Protein AF-A0A3E4XDK2-F1 (afdb_monomer_lite)

Sequence (118 aa):
MIYWKEECRVLATERAEIVVVDSYDERGVPVFAVRQVTKAIGTRSGRNSYWGVHFDEPLSDGCTAVGFSFVLAYSTDKRTEDKRLRGYHPAWTLTIDDEGRLVDRKYNALKAIDKTID

Radius of gyration: 14.66 Å; chains: 1; bounding box: 30×31×41 Å

Secondary structure (DSSP, 8-state):
-EESHHHHHHHHHTT-EEEEEEEE-TTS-EEEEEEEEEEEEEEEETTEEEEEEEESS--TTS--EEEGGG--EEEETTEEE-HHHHH---SSPPPHHHHHHHHHHHHHHHHHH-TT--

Organism: Bacteroides uniformis (NCBI:txid820)

pLDDT: mean 95.26, std 8.03, range [43.09, 98.62]

Foldseek 3Di:
DEPCQVVQVQQQVQQKWFKFFQDADPQRQTAIDIFGFNDKDWDDDPVYIFIWTFTDDAGPVRDRIDTPVRGQWIDGPVDIDHVNLVVDDDPDDGDPVSVVVNVVNSVVRSVVRPPVPD

Structure (mmCIF, N/CA/C/O backbone):
data_AF-A0A3E4XDK2-F1
#
_entry.id   AF-A0A3E4XDK2-F1
#
loop_
_atom_site.group_PDB
_atom_site.id
_atom_site.type_symbol
_atom_site.label_atom_id
_atom_site.label_alt_id
_atom_site.label_comp_id
_atom_site.label_asym_id
_atom_site.label_entity_id
_atom_site.label_seq_id
_atom_site.pdbx_PDB_ins_code
_atom_site.Cartn_x
_atom_site.Cartn_y
_atom_site.Cartn_z
_atom_site.occupancy
_atom_site.B_iso_or_equiv
_atom_site.auth_seq_id
_atom_site.auth_comp_id
_atom_site.auth_asym_id
_atom_site.auth_atom_id
_atom_site.pdbx_PDB_model_num
ATOM 1 N N . MET A 1 1 ? 11.263 -4.534 21.040 1.00 89.94 1 MET A N 1
ATOM 2 C CA . MET A 1 1 ? 10.684 -3.225 20.653 1.00 89.94 1 MET A CA 1
ATOM 3 C C . MET A 1 1 ? 9.338 -3.448 19.970 1.00 89.94 1 MET A C 1
ATOM 5 O O . MET A 1 1 ? 9.127 -4.538 19.446 1.00 89.94 1 MET A O 1
ATOM 9 N N . ILE A 1 2 ? 8.414 -2.487 20.024 1.00 94.62 2 ILE A N 1
ATOM 10 C CA . ILE A 1 2 ? 7.115 -2.568 19.336 1.00 94.62 2 ILE A CA 1
ATOM 11 C C . ILE A 1 2 ? 7.074 -1.443 18.306 1.00 94.62 2 ILE A C 1
ATOM 13 O O . ILE A 1 2 ? 7.237 -0.287 18.679 1.00 94.62 2 ILE A O 1
ATOM 17 N N . TYR A 1 3 ? 6.871 -1.788 17.038 1.00 95.88 3 TYR A N 1
ATOM 18 C CA . TYR A 1 3 ? 6.863 -0.833 15.933 1.00 95.88 3 TYR A CA 1
ATOM 19 C C . TYR A 1 3 ? 5.452 -0.659 15.371 1.00 95.88 3 TYR A C 1
ATOM 21 O O . TYR A 1 3 ? 4.785 -1.657 15.101 1.00 95.88 3 TYR A O 1
ATOM 29 N N . TRP A 1 4 ? 5.034 0.599 15.182 1.00 97.19 4 TRP A N 1
ATOM 30 C CA . TRP A 1 4 ? 3.822 1.027 14.455 1.00 97.19 4 TRP A CA 1
ATOM 31 C C . TRP A 1 4 ? 2.486 0.494 14.980 1.00 97.19 4 TRP A C 1
ATOM 33 O O . TRP A 1 4 ? 1.490 0.470 14.261 1.00 97.19 4 TRP A O 1
ATOM 43 N N . LYS A 1 5 ? 2.449 0.033 16.234 1.00 97.69 5 LYS A N 1
ATOM 44 C CA . LYS A 1 5 ? 1.233 -0.534 16.824 1.00 97.69 5 LYS A CA 1
ATOM 45 C C . LYS A 1 5 ? 0.091 0.476 16.836 1.00 97.69 5 LYS A C 1
ATOM 47 O O . LYS A 1 5 ? -1.005 0.142 16.399 1.00 97.69 5 LYS A O 1
ATOM 52 N N . GLU A 1 6 ? 0.330 1.669 17.371 1.00 97.31 6 GLU A N 1
ATOM 53 C CA . GLU A 1 6 ? -0.738 2.655 17.534 1.00 97.31 6 GLU A CA 1
ATOM 54 C C . GLU A 1 6 ? -1.147 3.248 16.183 1.00 97.31 6 GLU A C 1
ATOM 56 O O . GLU A 1 6 ? -2.340 3.360 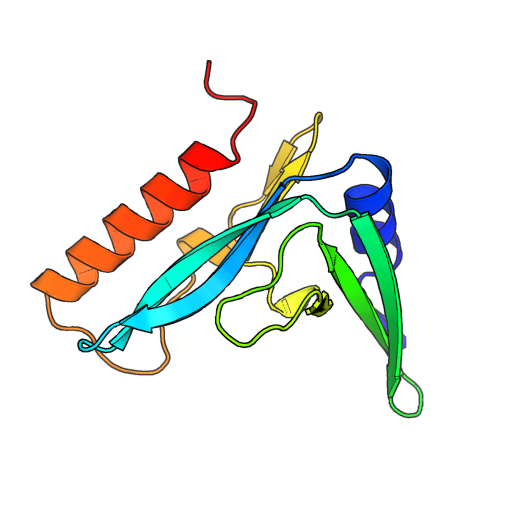15.918 1.00 97.31 6 GLU A O 1
ATOM 61 N N . GLU A 1 7 ? -0.199 3.482 15.273 1.00 96.50 7 GLU A N 1
ATOM 62 C CA . GLU A 1 7 ? -0.487 3.899 13.899 1.00 96.50 7 GLU A CA 1
ATOM 63 C C . GLU A 1 7 ? -1.408 2.902 13.184 1.00 96.50 7 GLU A C 1
ATOM 65 O O . GLU A 1 7 ? -2.465 3.295 12.697 1.00 96.50 7 GLU A O 1
ATOM 70 N N . CYS A 1 8 ? -1.080 1.604 13.179 1.00 98.06 8 CYS A N 1
ATOM 71 C CA . CYS A 1 8 ? -1.937 0.596 12.548 1.00 98.06 8 CYS A CA 1
ATOM 72 C C . CYS A 1 8 ? -3.333 0.530 13.182 1.00 98.06 8 CYS A C 1
ATOM 74 O O . CYS A 1 8 ? -4.317 0.304 12.477 1.00 98.06 8 CYS A O 1
ATOM 76 N N . ARG A 1 9 ? -3.441 0.717 14.506 1.00 97.94 9 ARG A N 1
ATOM 77 C CA . ARG A 1 9 ? -4.739 0.737 15.201 1.00 97.94 9 ARG A CA 1
ATOM 78 C C . ARG A 1 9 ? -5.582 1.938 14.794 1.00 97.94 9 ARG A C 1
ATOM 80 O O . ARG A 1 9 ? -6.783 1.763 14.599 1.00 97.94 9 ARG A O 1
ATOM 87 N N . VAL A 1 10 ? -4.973 3.114 14.640 1.00 96.75 10 VAL A N 1
ATOM 88 C CA . VAL A 1 10 ? -5.659 4.308 14.127 1.00 96.75 10 VAL A CA 1
ATOM 89 C C . VAL A 1 10 ? -6.155 4.058 12.707 1.00 96.75 10 VAL A C 1
ATOM 91 O O . VAL A 1 10 ? -7.346 4.228 12.465 1.00 96.75 10 VAL A O 1
ATOM 94 N N . LEU A 1 11 ? -5.297 3.559 11.807 1.00 97.50 11 LEU A N 1
ATOM 95 C CA . LEU A 1 11 ? -5.694 3.263 10.423 1.00 97.50 11 LEU A CA 1
ATOM 96 C C . LEU A 1 11 ? -6.886 2.302 10.350 1.00 97.50 11 LEU A C 1
ATOM 98 O O . LEU A 1 11 ? -7.810 2.525 9.576 1.00 97.50 11 LEU A O 1
ATOM 102 N N . ALA A 1 12 ? -6.894 1.257 11.179 1.00 97.75 12 ALA A N 1
ATOM 103 C CA . ALA A 1 12 ? -8.005 0.311 11.218 1.00 97.75 12 ALA A CA 1
ATOM 104 C C . ALA A 1 12 ? -9.282 0.890 11.832 1.00 97.75 12 ALA A C 1
ATOM 106 O O . ALA A 1 12 ? -10.374 0.580 11.369 1.00 97.75 12 ALA A O 1
ATOM 107 N N . THR A 1 13 ? -9.156 1.730 12.860 1.00 97.25 13 THR A N 1
ATOM 108 C CA . THR A 1 13 ? -10.316 2.360 13.508 1.00 97.25 13 THR A CA 1
ATOM 109 C C . THR A 1 13 ? -10.988 3.362 12.574 1.00 97.25 13 THR A C 1
ATOM 111 O O . THR A 1 13 ? -12.210 3.388 12.485 1.00 97.25 13 THR A O 1
ATOM 114 N N . GLU A 1 14 ? -10.194 4.152 11.851 1.00 95.81 14 GLU A N 1
ATOM 115 C CA . GLU A 1 14 ? -10.682 5.186 10.929 1.00 95.81 14 GLU A CA 1
ATOM 116 C C . GLU A 1 14 ? -10.986 4.630 9.521 1.00 95.81 14 GLU A C 1
ATOM 118 O O . GLU A 1 14 ? -11.306 5.401 8.622 1.00 95.81 14 GLU A O 1
ATOM 123 N N . ARG A 1 15 ? -10.890 3.303 9.310 1.00 96.19 15 ARG A N 1
ATOM 124 C CA . ARG A 1 15 ? -11.028 2.644 7.992 1.00 96.19 15 ARG A CA 1
ATOM 125 C C . ARG A 1 15 ? -10.266 3.399 6.896 1.00 96.19 15 ARG A C 1
ATOM 127 O O . ARG A 1 15 ? -10.808 3.710 5.837 1.00 96.19 15 ARG A O 1
ATOM 134 N N . ALA A 1 16 ? -9.017 3.736 7.204 1.00 97.00 16 ALA A N 1
ATOM 135 C CA . ALA A 1 16 ? -8.169 4.556 6.356 1.00 97.00 16 ALA A CA 1
ATOM 136 C C . ALA A 1 16 ? -7.942 3.898 4.992 1.00 97.00 16 ALA A C 1
ATOM 138 O O . ALA A 1 16 ? -7.797 2.675 4.900 1.00 97.00 16 ALA A O 1
ATOM 139 N N . GLU A 1 17 ? -7.846 4.718 3.954 1.00 97.62 17 GLU A N 1
ATOM 140 C CA . GLU A 1 17 ? -7.381 4.272 2.645 1.00 97.62 17 GLU A CA 1
ATOM 141 C C . GLU A 1 17 ? -5.859 4.348 2.609 1.00 97.62 17 GLU A C 1
ATOM 143 O O . GLU A 1 17 ? -5.261 5.316 3.084 1.00 97.62 17 GLU A O 1
ATOM 148 N N . ILE A 1 18 ? -5.224 3.308 2.082 1.00 98.12 18 ILE A N 1
ATOM 149 C CA . ILE A 1 18 ? -3.771 3.182 2.007 1.00 98.12 18 ILE A CA 1
ATOM 150 C C . ILE A 1 18 ? -3.330 2.953 0.569 1.00 98.12 18 ILE A C 1
ATOM 152 O O . ILE A 1 18 ? -4.036 2.314 -0.205 1.00 98.12 18 ILE A O 1
ATOM 156 N N . VAL A 1 19 ? -2.127 3.416 0.245 1.00 98.56 19 VAL A N 1
ATOM 157 C CA . VAL A 1 19 ? -1.428 3.119 -1.006 1.00 98.56 19 VAL A CA 1
ATOM 158 C C . VAL A 1 19 ? -0.285 2.155 -0.722 1.00 98.56 19 VAL A C 1
ATOM 160 O O . VAL A 1 19 ? 0.565 2.411 0.138 1.00 98.56 19 VAL A O 1
ATOM 163 N N . VAL A 1 20 ? -0.241 1.065 -1.480 1.00 98.44 20 VAL A N 1
ATOM 164 C CA . VAL A 1 20 ? 0.824 0.054 -1.451 1.00 98.44 20 VAL A CA 1
ATOM 165 C C . VAL A 1 20 ? 1.276 -0.269 -2.871 1.00 98.44 20 VAL A C 1
ATOM 167 O O . VAL A 1 20 ? 0.564 0.014 -3.833 1.00 98.44 20 VAL A O 1
ATOM 170 N N . VAL A 1 21 ? 2.458 -0.865 -3.014 1.00 98.31 21 VAL A N 1
ATOM 171 C CA . VAL A 1 21 ? 2.858 -1.487 -4.284 1.00 98.31 21 VAL A CA 1
ATOM 172 C C . VAL A 1 21 ? 2.129 -2.816 -4.401 1.00 98.31 21 VAL A C 1
ATOM 174 O O . VAL A 1 21 ? 2.243 -3.649 -3.506 1.00 98.31 21 VAL A O 1
ATOM 177 N N . ASP A 1 22 ? 1.389 -2.993 -5.486 1.00 98.25 22 ASP A N 1
ATOM 178 C CA . ASP A 1 22 ? 0.711 -4.247 -5.814 1.00 98.25 22 ASP A CA 1
ATOM 179 C C . ASP A 1 22 ? 1.633 -5.140 -6.647 1.00 98.25 22 ASP A C 1
ATOM 181 O O . ASP A 1 22 ? 1.907 -6.288 -6.314 1.00 98.25 22 ASP A O 1
ATOM 185 N N . SER A 1 23 ? 2.183 -4.571 -7.717 1.00 97.75 23 SER A N 1
ATOM 186 C CA . SER A 1 23 ? 3.036 -5.282 -8.661 1.00 97.75 23 SER A CA 1
ATOM 187 C C . SER A 1 23 ? 3.961 -4.313 -9.398 1.00 97.75 23 SER A C 1
ATOM 189 O O . SER A 1 23 ? 4.030 -3.120 -9.090 1.00 97.75 23 SER A O 1
ATOM 191 N N . TYR A 1 24 ? 4.693 -4.834 -10.376 1.00 97.88 24 TYR A N 1
ATOM 192 C CA . TYR A 1 24 ? 5.457 -4.050 -11.335 1.00 97.88 24 TYR A CA 1
ATOM 193 C C . TYR A 1 24 ? 4.987 -4.454 -12.726 1.00 97.88 24 TYR A C 1
ATOM 195 O O . TYR A 1 24 ? 4.737 -5.635 -12.973 1.00 97.88 24 TYR A O 1
ATOM 203 N N . ASP A 1 25 ? 4.837 -3.482 -13.619 1.00 97.25 25 ASP A N 1
ATOM 204 C CA . ASP A 1 25 ? 4.490 -3.789 -15.003 1.00 97.25 25 ASP A CA 1
ATOM 205 C C . ASP A 1 25 ? 5.677 -4.394 -15.771 1.00 97.25 25 ASP A C 1
ATOM 207 O O . ASP A 1 25 ? 6.783 -4.545 -15.250 1.00 97.25 25 ASP A O 1
ATOM 211 N N . GLU A 1 26 ? 5.452 -4.731 -17.040 1.00 96.75 26 GLU A N 1
ATOM 212 C CA . GLU A 1 26 ? 6.461 -5.319 -17.933 1.00 96.75 26 GLU A CA 1
ATOM 213 C C . GLU A 1 26 ? 7.736 -4.469 -18.098 1.00 96.75 26 GLU A C 1
ATOM 215 O O . GLU A 1 26 ? 8.772 -4.989 -18.509 1.00 96.75 26 GLU A O 1
ATOM 220 N N . ARG A 1 27 ? 7.678 -3.170 -17.770 1.00 96.75 27 ARG A N 1
ATOM 221 C CA . ARG A 1 27 ? 8.802 -2.224 -17.839 1.00 96.75 27 ARG A CA 1
ATOM 222 C C . ARG A 1 27 ? 9.483 -2.031 -16.486 1.00 96.75 27 ARG A C 1
ATOM 224 O O . ARG A 1 27 ? 10.410 -1.236 -16.364 1.00 96.75 27 ARG A O 1
ATOM 231 N N . GLY A 1 28 ? 9.025 -2.741 -15.456 1.00 97.06 28 GLY A N 1
ATOM 232 C CA . GLY A 1 28 ? 9.504 -2.583 -14.091 1.00 97.06 28 GLY A CA 1
ATOM 233 C C . GLY A 1 28 ? 9.003 -1.302 -13.425 1.00 97.06 28 GLY A C 1
ATOM 234 O O . GLY A 1 28 ? 9.574 -0.887 -12.417 1.00 97.06 28 GLY A O 1
ATOM 235 N N . VAL A 1 29 ? 7.956 -0.652 -13.944 1.00 98.38 29 VAL A N 1
ATOM 236 C CA . VAL A 1 29 ? 7.364 0.510 -13.275 1.00 98.38 29 VAL A CA 1
ATOM 237 C C . VAL A 1 29 ? 6.373 0.013 -12.218 1.00 98.38 29 VAL A C 1
ATOM 239 O O . VAL A 1 29 ? 5.473 -0.766 -12.551 1.00 98.38 29 VAL A O 1
ATOM 242 N N . PRO A 1 30 ? 6.486 0.465 -10.956 1.00 98.25 30 PRO A N 1
ATOM 243 C CA . PRO A 1 30 ? 5.546 0.116 -9.897 1.00 98.25 30 PRO A CA 1
ATOM 244 C C . PRO A 1 30 ? 4.087 0.374 -10.288 1.00 98.25 30 PRO A C 1
ATOM 246 O O . PRO A 1 30 ? 3.750 1.415 -10.864 1.00 98.25 30 PRO A O 1
ATOM 249 N N . VAL A 1 31 ? 3.216 -0.568 -9.944 1.00 98.38 31 VAL A N 1
ATOM 250 C CA . VAL A 1 31 ? 1.759 -0.438 -9.990 1.00 98.38 31 VAL A CA 1
ATOM 251 C C . VAL A 1 31 ? 1.273 -0.348 -8.551 1.00 98.38 31 VAL A C 1
ATOM 253 O O . VAL A 1 31 ? 1.583 -1.206 -7.724 1.00 98.38 31 VAL A O 1
ATOM 256 N N . PHE A 1 32 ? 0.540 0.718 -8.240 1.00 98.44 32 PHE A N 1
ATOM 257 C CA . PHE A 1 32 ? 0.030 0.954 -6.896 1.00 98.44 32 PHE A CA 1
ATOM 258 C C . PHE A 1 32 ? -1.420 0.502 -6.772 1.00 98.44 32 PHE A C 1
ATOM 260 O O . PHE A 1 32 ? -2.220 0.712 -7.683 1.00 98.44 32 PHE A O 1
ATOM 267 N N . ALA A 1 33 ? -1.755 -0.051 -5.612 1.00 98.25 33 ALA A N 1
ATOM 268 C CA . ALA A 1 33 ? -3.119 -0.355 -5.217 1.00 98.25 33 ALA A CA 1
ATOM 269 C C . ALA A 1 33 ? -3.558 0.574 -4.085 1.00 98.25 33 ALA A C 1
ATOM 271 O O . ALA A 1 33 ? -2.791 0.837 -3.154 1.00 98.25 33 ALA A O 1
ATOM 272 N N . VAL A 1 34 ? -4.812 1.020 -4.164 1.00 98.06 34 VAL A N 1
ATOM 273 C CA . VAL A 1 34 ? -5.528 1.643 -3.050 1.00 98.06 34 VAL A CA 1
ATOM 274 C C . VAL A 1 34 ? -6.353 0.576 -2.356 1.00 98.06 34 VAL A C 1
ATOM 276 O O . VAL A 1 34 ? -7.020 -0.221 -3.018 1.00 98.06 34 VAL A O 1
ATOM 279 N N . ARG A 1 35 ? -6.281 0.534 -1.031 1.00 98.12 35 ARG A N 1
ATOM 280 C CA . ARG A 1 35 ? -6.998 -0.446 -0.217 1.00 98.12 35 ARG A CA 1
ATOM 281 C C . ARG A 1 35 ? -7.553 0.194 1.039 1.00 98.12 35 ARG A C 1
ATOM 283 O O . ARG A 1 35 ? -6.911 1.082 1.598 1.00 98.12 35 ARG A O 1
ATOM 290 N N . GLN A 1 36 ? -8.701 -0.279 1.513 1.00 97.94 36 GLN A N 1
ATOM 291 C CA . GLN A 1 36 ? -9.255 0.191 2.774 1.00 97.94 36 GLN A CA 1
ATOM 292 C C . GLN A 1 36 ? -8.822 -0.726 3.912 1.00 97.94 36 GLN A C 1
ATOM 294 O O . GLN A 1 36 ? -9.017 -1.940 3.875 1.00 97.94 36 GLN A O 1
ATOM 299 N N . VAL A 1 37 ? -8.254 -0.147 4.966 1.00 98.44 37 VAL A N 1
ATOM 300 C CA . VAL A 1 37 ? -7.829 -0.915 6.135 1.00 98.44 37 VAL A CA 1
ATOM 301 C C . VAL A 1 37 ? -9.042 -1.443 6.894 1.00 98.44 37 VAL A C 1
ATOM 303 O O . VAL A 1 37 ? -9.944 -0.697 7.269 1.00 98.44 37 VAL A O 1
ATOM 306 N N . THR A 1 38 ? -9.016 -2.741 7.191 1.00 98.31 38 THR A N 1
ATOM 307 C CA . THR A 1 38 ? -10.068 -3.436 7.946 1.00 98.31 38 THR A CA 1
ATOM 308 C C . THR A 1 38 ? -9.614 -3.851 9.341 1.00 98.31 38 THR A C 1
ATOM 310 O O . THR A 1 38 ? -10.433 -3.955 10.255 1.00 98.31 38 THR A O 1
ATOM 313 N N . LYS A 1 39 ? -8.312 -4.101 9.543 1.00 98.25 39 LYS A N 1
ATOM 314 C CA . LYS A 1 39 ? -7.788 -4.571 10.833 1.00 98.25 39 LYS A CA 1
ATOM 315 C C . LYS A 1 39 ? -6.306 -4.260 11.013 1.00 98.25 39 LYS A C 1
ATOM 317 O O . LYS A 1 39 ? -5.514 -4.415 10.091 1.00 98.25 39 LYS A O 1
ATOM 322 N N . ALA A 1 40 ? -5.911 -3.927 12.239 1.00 98.38 40 ALA A N 1
ATOM 323 C CA . ALA A 1 40 ? -4.509 -3.870 12.644 1.00 98.38 40 ALA A CA 1
ATOM 324 C C . ALA A 1 40 ? -4.010 -5.264 13.047 1.00 98.38 40 ALA A C 1
ATOM 326 O O . ALA A 1 40 ? -4.659 -5.955 13.839 1.00 98.38 40 ALA A O 1
ATOM 327 N N . ILE A 1 41 ? -2.839 -5.661 12.557 1.00 97.62 41 ILE A N 1
ATOM 328 C CA . ILE A 1 41 ? -2.207 -6.936 12.910 1.00 97.62 41 ILE A CA 1
ATOM 329 C C . ILE A 1 41 ? -0.792 -6.734 13.424 1.00 97.62 41 ILE A C 1
ATOM 331 O O . ILE A 1 41 ? -0.055 -5.882 12.938 1.00 97.62 41 ILE A O 1
ATOM 335 N N . GLY A 1 42 ? -0.412 -7.545 14.407 1.00 96.56 42 GLY A N 1
ATOM 336 C CA . GLY A 1 42 ? 0.942 -7.594 14.938 1.00 96.56 42 GLY A CA 1
ATOM 337 C C . GLY A 1 42 ? 1.551 -8.966 14.702 1.00 96.56 42 GLY A C 1
ATOM 338 O O . GLY A 1 42 ? 0.951 -9.979 15.056 1.00 96.56 42 GLY A O 1
ATOM 339 N N . THR A 1 43 ? 2.761 -9.001 14.159 1.00 95.00 43 THR A N 1
ATOM 340 C CA . THR A 1 43 ? 3.578 -10.209 14.051 1.00 95.00 43 THR A CA 1
ATOM 341 C C . THR A 1 43 ? 4.756 -10.118 15.016 1.00 95.00 43 THR A C 1
ATOM 343 O O . THR A 1 43 ? 5.327 -9.050 15.263 1.00 95.00 43 THR A O 1
ATOM 346 N N . ARG A 1 44 ? 5.106 -11.247 15.638 1.00 94.88 44 ARG A N 1
ATOM 347 C CA . ARG A 1 44 ? 6.230 -11.338 16.576 1.00 94.88 44 ARG A CA 1
ATOM 348 C C . ARG A 1 44 ? 7.456 -11.867 15.836 1.00 94.88 44 ARG A C 1
ATOM 350 O O . ARG A 1 44 ? 7.389 -12.924 15.227 1.00 94.88 44 ARG A O 1
ATOM 357 N N . SER A 1 45 ? 8.577 -11.160 15.939 1.00 91.31 45 SER A N 1
ATOM 358 C CA . SER A 1 45 ? 9.883 -11.591 15.432 1.00 91.31 45 SER A CA 1
ATOM 359 C C . SER A 1 45 ? 10.911 -11.497 16.560 1.00 91.31 45 SER A C 1
ATOM 361 O O . SER A 1 45 ? 11.406 -10.421 16.909 1.00 91.31 45 SER A O 1
ATOM 363 N N . GLY A 1 46 ? 11.159 -12.633 17.217 1.00 93.56 46 GLY A N 1
ATOM 364 C CA . GLY A 1 46 ? 12.027 -12.720 18.392 1.00 93.56 46 GLY A CA 1
ATOM 365 C C . GLY A 1 46 ? 11.604 -11.763 19.516 1.00 93.56 46 GLY A C 1
ATOM 366 O O . GLY A 1 46 ? 10.518 -11.879 20.090 1.00 93.56 46 GLY A O 1
ATOM 367 N N . ARG A 1 47 ? 12.477 -10.799 19.844 1.00 94.31 47 ARG A N 1
ATOM 368 C CA . ARG A 1 47 ? 12.231 -9.764 20.872 1.00 94.31 47 ARG A CA 1
ATOM 369 C C . ARG A 1 47 ? 11.447 -8.549 20.354 1.00 94.31 47 ARG A C 1
ATOM 371 O O . ARG A 1 47 ? 11.110 -7.654 21.137 1.00 94.31 47 ARG A O 1
ATOM 378 N N . ASN A 1 48 ? 11.154 -8.506 19.057 1.00 95.50 48 ASN A N 1
ATOM 379 C CA . ASN A 1 48 ? 10.467 -7.402 18.403 1.00 95.50 48 ASN A CA 1
ATOM 380 C C . ASN A 1 48 ? 9.052 -7.790 17.973 1.00 95.50 48 ASN A C 1
ATOM 382 O O . ASN A 1 48 ? 8.760 -8.951 17.695 1.00 95.50 48 ASN A O 1
ATOM 386 N N . SER A 1 49 ? 8.171 -6.799 17.930 1.00 96.00 49 SER A N 1
ATOM 387 C CA . SER A 1 49 ? 6.836 -6.912 17.352 1.00 96.00 49 SER A CA 1
ATOM 388 C C . SER A 1 49 ? 6.693 -5.868 16.255 1.00 96.00 49 SER A C 1
ATOM 390 O O . SER A 1 49 ? 6.908 -4.682 16.513 1.00 96.00 49 SER A O 1
ATOM 392 N N . TYR A 1 50 ? 6.320 -6.313 15.062 1.00 97.19 50 TYR A N 1
ATOM 393 C CA . TYR A 1 50 ? 6.104 -5.469 13.894 1.00 97.19 50 TYR A CA 1
ATOM 394 C C . TYR A 1 50 ? 4.621 -5.460 13.570 1.00 97.19 50 TYR A C 1
ATOM 396 O O . TYR A 1 50 ? 3.979 -6.509 13.574 1.00 97.19 50 TYR A O 1
ATOM 404 N N . TRP A 1 51 ? 4.074 -4.274 13.339 1.00 98.25 51 TRP A N 1
ATOM 405 C CA . TRP A 1 51 ? 2.666 -4.126 13.017 1.00 98.25 51 TRP A CA 1
ATOM 406 C C . TRP A 1 51 ? 2.453 -3.792 11.548 1.00 98.25 51 TRP A C 1
ATOM 408 O O . TRP A 1 51 ? 3.307 -3.218 10.868 1.00 98.25 51 TRP A O 1
ATOM 418 N N . GLY A 1 52 ? 1.289 -4.204 11.075 1.00 98.38 52 GLY A N 1
ATOM 419 C CA . GLY A 1 52 ? 0.790 -4.019 9.730 1.00 98.38 52 GLY A CA 1
ATOM 420 C C . GLY A 1 52 ? -0.726 -3.927 9.742 1.00 98.38 52 GLY A C 1
ATOM 421 O O . GLY A 1 52 ? -1.354 -3.821 10.803 1.00 98.38 52 GLY A O 1
ATOM 422 N N . VAL A 1 53 ? -1.306 -3.976 8.557 1.00 98.62 53 VAL A N 1
ATOM 423 C CA . VAL A 1 53 ? -2.738 -3.808 8.337 1.00 98.62 53 VAL A CA 1
ATOM 424 C C . VAL A 1 53 ? -3.250 -4.886 7.393 1.00 98.62 53 VAL A C 1
ATOM 426 O O . VAL A 1 53 ? -2.581 -5.210 6.414 1.00 98.62 53 VAL A O 1
ATOM 429 N N . HIS A 1 54 ? -4.419 -5.443 7.704 1.00 98.44 54 HIS A N 1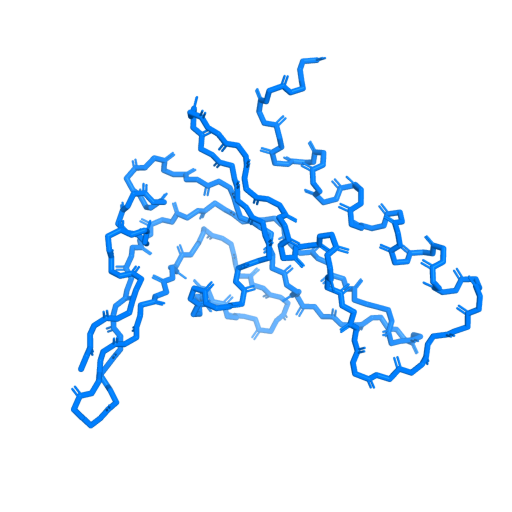
ATOM 430 C CA . HIS A 1 54 ? -5.262 -6.107 6.715 1.00 98.44 54 HIS A CA 1
ATOM 431 C C . HIS A 1 54 ? -6.137 -5.082 6.019 1.00 98.44 54 HIS A C 1
ATOM 433 O O . HIS A 1 54 ? -6.495 -4.056 6.606 1.00 98.44 54 HIS A O 1
ATOM 439 N N . PHE A 1 55 ? -6.533 -5.424 4.807 1.00 98.12 55 PHE A N 1
ATOM 440 C CA . PHE A 1 55 ? -7.423 -4.624 3.995 1.00 98.12 55 PHE A CA 1
ATOM 441 C C . PHE A 1 55 ? -8.537 -5.467 3.366 1.00 98.12 55 PHE A C 1
ATOM 443 O O . PHE A 1 55 ? -8.584 -6.685 3.541 1.00 98.12 55 PHE A O 1
ATOM 450 N N . ASP A 1 56 ? -9.489 -4.779 2.756 1.00 97.25 56 A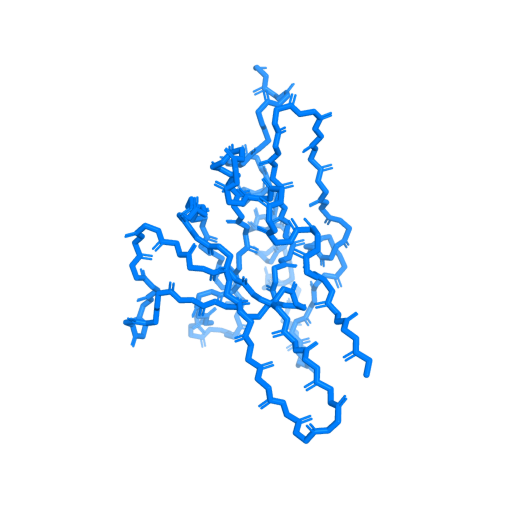SP A N 1
ATOM 451 C CA . ASP A 1 56 ? -10.756 -5.287 2.235 1.00 97.25 56 ASP A CA 1
ATOM 452 C C . ASP A 1 56 ? -10.622 -6.176 0.994 1.00 97.25 56 ASP A C 1
ATOM 454 O O . ASP A 1 56 ? -11.247 -7.235 0.943 1.00 97.25 56 ASP A O 1
ATOM 458 N N . GLU A 1 57 ? -9.788 -5.788 0.031 1.00 97.38 57 GLU A N 1
ATOM 459 C CA . GLU A 1 57 ? -9.619 -6.510 -1.236 1.00 97.38 57 GLU A CA 1
ATOM 460 C C . GLU A 1 57 ? -8.195 -7.054 -1.411 1.00 97.38 57 GLU A C 1
ATOM 462 O O . GLU A 1 57 ? -7.228 -6.343 -1.132 1.00 97.38 57 GLU A O 1
ATOM 467 N N . PRO A 1 58 ? -8.002 -8.288 -1.909 1.00 98.00 58 PRO A N 1
ATOM 468 C CA . PRO A 1 58 ? -6.663 -8.832 -2.104 1.00 98.00 58 PRO A CA 1
ATOM 469 C C . PRO A 1 58 ? -5.850 -8.013 -3.116 1.00 98.00 58 PRO A C 1
ATOM 471 O O . PRO A 1 58 ? -6.388 -7.352 -4.007 1.00 98.00 58 PRO A O 1
ATOM 474 N N . LEU A 1 59 ? -4.530 -8.062 -2.976 1.00 98.19 59 LEU A N 1
ATOM 475 C CA . LEU A 1 59 ? -3.593 -7.665 -4.024 1.00 98.19 59 LEU A CA 1
ATOM 476 C C . LEU A 1 59 ? -3.582 -8.712 -5.148 1.00 98.19 59 LEU A C 1
ATOM 478 O O . LEU A 1 59 ? -4.198 -9.775 -5.036 1.00 98.19 59 LEU A O 1
ATOM 482 N N . SER A 1 60 ? -2.885 -8.411 -6.239 1.00 97.50 60 SER A N 1
ATOM 483 C CA . SER A 1 60 ? -2.795 -9.271 -7.426 1.00 97.50 60 SER A CA 1
ATOM 484 C C . SER A 1 60 ? -2.230 -10.670 -7.142 1.00 97.50 60 SER A C 1
ATOM 486 O O . SER A 1 60 ? -2.558 -11.618 -7.853 1.00 97.50 60 SER A O 1
ATOM 488 N N . ASP A 1 61 ? -1.439 -10.824 -6.080 1.00 96.69 61 ASP A N 1
ATOM 489 C CA . ASP A 1 61 ? -0.891 -12.100 -5.606 1.00 96.69 61 ASP A CA 1
ATOM 490 C C . ASP A 1 61 ? -1.795 -12.835 -4.592 1.00 96.69 61 ASP A C 1
ATOM 492 O O . ASP A 1 61 ? -1.438 -13.901 -4.089 1.00 96.69 61 ASP A O 1
ATOM 496 N N . GLY A 1 62 ? -2.969 -12.279 -4.281 1.00 97.88 62 GLY A N 1
ATOM 497 C CA . GLY A 1 62 ? -3.907 -12.814 -3.296 1.00 97.88 62 GLY A CA 1
ATOM 498 C C . GLY A 1 62 ? -3.641 -12.373 -1.852 1.00 97.88 62 GLY A C 1
ATOM 499 O O . GLY A 1 62 ? -4.434 -12.708 -0.968 1.00 97.88 62 GLY A O 1
ATOM 500 N N . CYS A 1 63 ? -2.573 -11.616 -1.573 1.00 97.31 63 CYS A N 1
ATOM 501 C CA . CYS A 1 63 ? -2.285 -11.134 -0.225 1.00 97.31 63 CYS A CA 1
ATOM 502 C C . CYS A 1 63 ? -3.310 -10.089 0.230 1.00 97.31 63 CYS A C 1
ATOM 504 O O . CYS A 1 63 ? -3.648 -9.159 -0.495 1.00 97.31 63 CYS A O 1
ATOM 506 N N . THR A 1 64 ? -3.761 -10.197 1.481 1.00 97.69 64 THR A N 1
ATOM 507 C CA . THR A 1 64 ? -4.746 -9.276 2.087 1.00 97.69 64 THR A CA 1
ATOM 508 C C . THR A 1 64 ? -4.168 -8.449 3.234 1.00 97.69 64 THR A C 1
ATOM 510 O O . THR A 1 64 ? -4.915 -7.946 4.074 1.00 97.69 64 THR A O 1
ATOM 513 N N . ALA A 1 65 ? -2.843 -8.415 3.374 1.00 98.00 65 ALA A N 1
ATOM 514 C CA . ALA A 1 65 ? -2.180 -7.718 4.463 1.00 98.00 65 ALA A CA 1
ATOM 515 C C . ALA A 1 65 ? -0.783 -7.243 4.083 1.00 98.00 65 ALA A C 1
ATOM 517 O O . ALA A 1 65 ? -0.088 -7.880 3.295 1.00 98.00 65 ALA A O 1
ATOM 518 N N . VAL A 1 66 ? -0.349 -6.155 4.716 1.00 97.81 66 VAL A N 1
ATOM 519 C CA . VAL A 1 66 ? 0.994 -5.607 4.536 1.00 97.81 66 VAL A CA 1
ATOM 520 C C . VAL A 1 66 ? 1.563 -5.098 5.862 1.00 97.81 66 VAL A C 1
ATOM 522 O O . VAL A 1 66 ? 0.835 -4.593 6.719 1.00 97.81 66 VAL A O 1
ATOM 525 N N . GLY A 1 67 ? 2.880 -5.207 6.051 1.00 98.00 67 GLY A N 1
ATOM 526 C CA . GLY A 1 67 ? 3.576 -4.519 7.142 1.00 98.00 67 GLY A CA 1
ATOM 527 C C . GLY A 1 67 ? 3.528 -2.996 6.968 1.00 98.00 67 GLY A C 1
ATOM 528 O O . GLY A 1 67 ? 3.634 -2.500 5.848 1.00 98.00 67 GLY A O 1
ATOM 529 N N . PHE A 1 68 ? 3.435 -2.235 8.065 1.00 98.06 68 PHE A N 1
ATOM 530 C CA . PHE A 1 68 ? 3.284 -0.772 8.003 1.00 98.06 68 PHE A CA 1
ATOM 531 C C . PHE A 1 68 ? 4.435 -0.068 7.272 1.00 98.06 68 PHE A C 1
ATOM 533 O O . PHE A 1 68 ? 4.248 0.994 6.686 1.00 98.06 68 PHE A O 1
ATOM 540 N N . SER A 1 69 ? 5.639 -0.644 7.277 1.00 96.06 69 SER A N 1
ATOM 541 C CA . SER A 1 69 ? 6.797 -0.115 6.544 1.00 96.06 69 SER A CA 1
ATOM 542 C C . SER A 1 69 ? 6.592 -0.049 5.027 1.00 96.06 69 SER A C 1
ATOM 544 O O . SER A 1 69 ? 7.263 0.744 4.376 1.00 96.06 69 SER A O 1
ATOM 546 N N . PHE A 1 70 ? 5.676 -0.848 4.478 1.00 97.44 70 PHE A N 1
ATOM 547 C CA . PHE A 1 70 ? 5.367 -0.903 3.047 1.00 97.44 70 PHE A CA 1
ATOM 548 C C . PHE A 1 70 ? 4.106 -0.115 2.669 1.00 97.44 70 PHE A C 1
ATOM 550 O O . PHE A 1 70 ? 3.784 -0.009 1.489 1.00 97.44 70 PHE A O 1
ATOM 557 N N . VAL A 1 71 ? 3.408 0.471 3.647 1.00 98.31 71 VAL A N 1
ATOM 558 C CA . VAL A 1 71 ? 2.389 1.490 3.375 1.00 98.31 71 VAL A CA 1
ATOM 559 C C . VAL A 1 71 ? 3.112 2.757 2.918 1.00 98.31 71 VAL A C 1
ATOM 561 O O . VAL A 1 71 ? 3.916 3.327 3.670 1.00 98.31 71 VAL A O 1
ATOM 564 N N . LEU A 1 72 ? 2.863 3.158 1.669 1.00 98.50 72 LEU A N 1
ATOM 565 C CA . LEU A 1 72 ? 3.524 4.285 1.009 1.00 98.50 72 LEU A CA 1
ATOM 566 C C . LEU A 1 72 ? 2.787 5.605 1.228 1.00 98.50 72 LEU A C 1
ATOM 568 O O . LEU A 1 72 ? 3.421 6.649 1.370 1.00 98.50 72 LEU A O 1
ATOM 572 N N . ALA A 1 73 ? 1.464 5.563 1.274 1.00 98.25 73 ALA A N 1
ATOM 573 C CA . ALA A 1 73 ? 0.651 6.693 1.687 1.00 98.25 73 ALA A CA 1
ATOM 574 C C . ALA A 1 73 ? -0.601 6.193 2.397 1.00 98.25 73 ALA A C 1
ATOM 576 O O . ALA A 1 73 ? -0.989 5.036 2.229 1.00 98.25 73 ALA A O 1
ATOM 577 N N . TYR A 1 74 ? -1.221 7.050 3.194 1.00 97.19 74 TYR A N 1
ATOM 578 C CA . TYR A 1 74 ? -2.539 6.787 3.746 1.00 97.19 74 TYR A CA 1
ATOM 579 C C . TYR A 1 74 ? -3.296 8.084 3.982 1.00 97.19 74 TYR A C 1
ATOM 581 O O . TYR A 1 74 ? -2.688 9.119 4.263 1.00 97.19 74 TYR A O 1
ATOM 589 N N . SER A 1 75 ? -4.618 8.009 3.915 1.00 95.44 75 SER A N 1
ATOM 590 C CA . SER A 1 75 ? -5.492 9.107 4.298 1.00 95.44 75 SER A CA 1
ATOM 591 C C . SER A 1 75 ? -6.465 8.658 5.368 1.00 95.44 75 SER A C 1
ATOM 593 O O . SER A 1 75 ? -7.047 7.570 5.321 1.00 95.44 75 SER A O 1
ATOM 595 N N . THR A 1 76 ? -6.605 9.515 6.364 1.00 91.44 76 THR A N 1
ATOM 596 C CA . THR A 1 76 ? -7.607 9.407 7.410 1.00 91.44 76 THR A CA 1
ATOM 597 C C . THR A 1 76 ? -8.399 10.706 7.456 1.00 91.44 76 THR A C 1
ATOM 599 O O . THR A 1 76 ? -7.991 11.700 6.858 1.00 91.44 76 THR A O 1
ATOM 602 N N . ASP A 1 77 ? -9.502 10.746 8.200 1.00 84.12 77 ASP A N 1
ATOM 603 C CA . ASP A 1 77 ? -10.382 11.924 8.244 1.00 84.12 77 ASP A CA 1
ATOM 604 C C . ASP A 1 77 ? -9.677 13.208 8.733 1.00 84.12 77 ASP A C 1
ATOM 606 O O . ASP A 1 77 ? -10.203 14.308 8.595 1.00 84.12 77 ASP A O 1
ATOM 610 N N . LYS A 1 78 ? -8.486 13.082 9.331 1.00 85.50 78 LYS A N 1
ATOM 611 C CA . LYS A 1 78 ? -7.713 14.200 9.892 1.00 85.50 78 LYS A CA 1
ATOM 612 C C . LYS A 1 78 ? -6.524 14.618 9.038 1.00 85.50 78 LYS A C 1
ATOM 614 O O . LYS A 1 78 ? -6.035 15.732 9.217 1.00 85.50 78 LYS A O 1
ATOM 619 N N . ARG A 1 79 ? -5.972 13.714 8.222 1.00 90.00 79 ARG A N 1
ATOM 620 C CA . ARG A 1 79 ? -4.748 13.976 7.453 1.00 90.00 79 ARG A CA 1
ATOM 621 C C . ARG A 1 79 ? -4.501 12.945 6.363 1.00 90.00 79 ARG A C 1
ATOM 623 O O . ARG A 1 79 ? -4.800 11.764 6.531 1.00 90.00 79 ARG A O 1
ATOM 630 N N . THR A 1 80 ? -3.764 13.390 5.356 1.00 94.62 80 THR A N 1
ATOM 631 C CA . THR A 1 80 ? -3.090 12.541 4.375 1.00 94.62 80 THR A CA 1
ATOM 632 C C . THR A 1 80 ? -1.581 12.541 4.669 1.00 94.62 80 THR A C 1
ATOM 634 O O . THR A 1 80 ? -0.984 13.595 4.877 1.00 94.62 80 THR A O 1
ATOM 637 N N . GLU A 1 81 ? -0.963 11.360 4.746 1.00 96.00 81 GLU A N 1
ATOM 638 C CA . GLU A 1 81 ? 0.490 11.169 4.873 1.00 96.00 81 GLU A CA 1
ATOM 639 C C . GLU A 1 81 ? 1.004 10.479 3.610 1.00 96.00 81 GLU A C 1
ATOM 641 O O . GLU A 1 81 ? 0.619 9.348 3.321 1.00 96.00 81 GLU A O 1
ATOM 646 N N . ASP A 1 82 ? 1.880 11.145 2.864 1.00 96.56 82 ASP A N 1
ATOM 647 C CA . ASP A 1 82 ? 2.288 10.739 1.516 1.00 96.56 82 ASP A CA 1
ATOM 648 C C . ASP A 1 82 ? 3.806 10.789 1.289 1.00 96.56 82 ASP A C 1
ATOM 650 O O . ASP A 1 82 ? 4.291 10.509 0.185 1.00 96.56 82 ASP A O 1
ATOM 654 N N . LYS A 1 83 ? 4.587 11.109 2.330 1.00 97.38 83 LYS A N 1
ATOM 655 C CA . LYS A 1 83 ? 6.032 11.332 2.207 1.00 97.38 83 LYS A CA 1
ATOM 656 C C . LYS A 1 83 ? 6.754 10.130 1.601 1.00 97.38 83 LYS A C 1
ATOM 658 O O . LYS A 1 83 ? 7.669 10.302 0.792 1.00 97.38 83 LYS A O 1
ATOM 663 N N . ARG A 1 84 ? 6.358 8.910 1.985 1.00 98.06 84 ARG A N 1
ATOM 664 C CA . ARG A 1 84 ? 6.974 7.681 1.460 1.00 98.06 84 ARG A CA 1
ATOM 665 C C . ARG A 1 84 ? 6.615 7.456 -0.003 1.00 98.06 84 ARG A C 1
ATOM 667 O O . ARG A 1 84 ? 7.514 7.124 -0.759 1.00 98.06 84 ARG A O 1
ATOM 674 N N . LEU A 1 85 ? 5.368 7.684 -0.418 1.00 98.19 85 LEU A N 1
ATOM 675 C CA . LEU A 1 85 ? 4.947 7.556 -1.816 1.00 98.19 85 LEU A CA 1
ATOM 676 C C . LEU A 1 85 ? 5.688 8.544 -2.720 1.00 98.19 85 LEU A C 1
ATOM 678 O O . LEU A 1 85 ? 6.206 8.146 -3.763 1.00 98.19 85 LEU A O 1
ATOM 682 N N . ARG A 1 86 ? 5.812 9.812 -2.301 1.00 96.81 86 ARG A N 1
ATOM 683 C CA . ARG A 1 86 ? 6.567 10.827 -3.058 1.00 96.81 86 ARG A CA 1
ATOM 684 C C . ARG A 1 86 ? 8.019 10.401 -3.274 1.00 96.81 86 ARG A C 1
ATOM 686 O O . ARG A 1 86 ? 8.507 10.438 -4.403 1.00 96.81 86 ARG A O 1
ATOM 693 N N . GLY A 1 87 ? 8.675 9.939 -2.208 1.00 97.12 87 GLY A N 1
ATOM 694 C CA . GLY A 1 87 ? 10.063 9.473 -2.237 1.00 97.12 87 GLY A CA 1
ATOM 695 C C . GLY A 1 87 ? 10.268 8.045 -2.752 1.00 97.12 87 GLY A C 1
ATOM 696 O O . GLY A 1 87 ? 11.412 7.614 -2.862 1.00 97.12 87 GLY A O 1
ATOM 697 N N . TYR A 1 88 ? 9.204 7.294 -3.043 1.00 97.88 88 TYR A N 1
ATOM 698 C CA . TYR A 1 88 ? 9.321 5.888 -3.416 1.00 97.88 88 TYR A CA 1
ATOM 699 C C . TYR A 1 88 ? 9.950 5.743 -4.800 1.00 97.88 88 TYR A C 1
ATOM 701 O O . TYR A 1 88 ? 9.484 6.341 -5.761 1.00 97.88 88 TYR A O 1
ATOM 709 N N . HIS A 1 89 ? 10.971 4.916 -4.936 1.00 97.56 89 HIS A N 1
ATOM 710 C CA . HIS A 1 89 ? 11.545 4.577 -6.229 1.00 97.56 89 HIS A CA 1
ATOM 711 C C . HIS A 1 89 ? 11.939 3.098 -6.199 1.00 97.56 89 HIS A C 1
ATOM 713 O O . HIS A 1 89 ? 12.411 2.637 -5.152 1.00 97.56 89 HIS A O 1
ATOM 719 N N . PRO A 1 90 ? 11.733 2.331 -7.285 1.00 96.44 90 PRO A N 1
ATOM 720 C CA . PRO A 1 90 ? 12.260 0.974 -7.356 1.00 96.44 90 PRO A CA 1
ATOM 721 C C . PRO A 1 90 ? 13.794 0.969 -7.227 1.00 96.44 90 PRO A C 1
ATOM 723 O O . PRO A 1 90 ? 14.463 1.981 -7.415 1.00 96.44 90 PRO A O 1
ATOM 726 N N . ALA A 1 91 ? 14.383 -0.177 -6.894 1.00 95.94 91 ALA A N 1
ATOM 727 C CA . ALA A 1 91 ? 15.834 -0.263 -6.690 1.00 95.94 91 ALA A CA 1
ATOM 728 C C . ALA A 1 91 ? 16.654 -0.187 -7.996 1.00 95.94 91 ALA A C 1
ATOM 730 O O . ALA A 1 91 ? 17.876 -0.063 -7.944 1.00 95.94 91 ALA A O 1
ATOM 731 N N . TRP A 1 92 ? 16.000 -0.294 -9.154 1.00 96.75 92 TRP A N 1
ATOM 732 C CA . TRP A 1 92 ? 16.619 -0.248 -10.478 1.00 96.75 92 TRP A CA 1
ATOM 733 C C . TRP A 1 92 ? 16.350 1.080 -11.185 1.00 96.75 92 TRP A C 1
ATOM 735 O O . TRP A 1 92 ? 15.453 1.832 -10.814 1.00 96.75 92 TRP A O 1
ATOM 745 N N . THR A 1 93 ? 17.136 1.350 -12.224 1.00 96.62 93 THR A N 1
ATOM 746 C CA . THR A 1 93 ? 16.999 2.537 -13.070 1.00 96.62 93 THR A CA 1
ATOM 747 C C . THR A 1 93 ? 15.834 2.378 -14.041 1.00 96.62 93 THR A C 1
ATOM 749 O O . THR A 1 93 ? 15.724 1.348 -14.708 1.00 96.62 93 THR A O 1
ATOM 752 N N . LEU A 1 94 ? 14.994 3.405 -14.139 1.00 96.81 94 LEU A N 1
ATOM 753 C CA . LEU A 1 94 ? 13.945 3.508 -15.147 1.00 96.81 94 LEU A CA 1
ATOM 754 C C . LEU A 1 94 ? 14.435 4.337 -16.343 1.00 96.81 94 LEU A C 1
A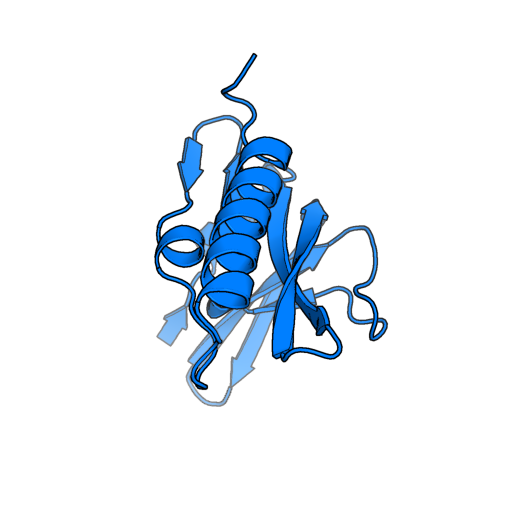TOM 756 O O . LEU A 1 94 ? 15.379 5.122 -16.241 1.00 96.81 94 LEU A O 1
ATOM 760 N N . THR A 1 95 ? 13.806 4.148 -17.504 1.00 97.50 95 THR A N 1
ATOM 761 C CA . THR A 1 95 ? 13.999 5.068 -18.634 1.00 97.50 95 THR A CA 1
ATOM 762 C C . THR A 1 95 ? 13.343 6.417 -18.328 1.00 97.50 95 THR A C 1
ATOM 764 O O . THR A 1 95 ? 12.475 6.494 -17.465 1.00 97.50 95 THR A O 1
ATOM 767 N N . ILE A 1 96 ? 13.705 7.484 -19.048 1.00 95.19 96 ILE A N 1
ATOM 768 C CA . ILE A 1 96 ? 13.100 8.816 -18.842 1.00 95.19 96 ILE A CA 1
ATOM 769 C C . ILE A 1 96 ? 11.568 8.769 -18.990 1.00 95.19 96 ILE A C 1
ATOM 771 O O . ILE A 1 96 ? 10.853 9.380 -18.197 1.00 95.19 96 ILE A O 1
ATOM 775 N N . ASP A 1 97 ? 11.062 8.011 -19.964 1.00 96.19 97 ASP A N 1
ATOM 776 C CA . ASP A 1 97 ? 9.620 7.856 -20.178 1.00 96.19 97 ASP A CA 1
ATOM 777 C C . ASP A 1 97 ? 8.958 7.097 -19.014 1.00 96.19 97 ASP A C 1
ATOM 779 O O . ASP A 1 97 ? 7.871 7.455 -18.553 1.00 96.19 97 ASP A O 1
ATOM 783 N N . ASP A 1 98 ? 9.634 6.073 -18.492 1.00 98.06 98 ASP A N 1
ATOM 784 C CA . ASP A 1 98 ? 9.152 5.269 -17.368 1.00 98.06 98 ASP A CA 1
ATOM 785 C C . ASP A 1 98 ? 9.212 6.030 -16.028 1.00 98.06 98 ASP A C 1
ATOM 787 O O . ASP A 1 98 ? 8.340 5.840 -15.177 1.00 98.06 98 ASP A O 1
ATOM 791 N N . GLU A 1 99 ? 10.171 6.945 -15.854 1.00 97.81 99 GLU A N 1
ATOM 792 C CA . GLU A 1 99 ? 10.209 7.900 -14.734 1.00 97.81 99 GLU A CA 1
ATOM 793 C C . GLU A 1 99 ? 8.980 8.814 -14.753 1.00 97.81 99 GLU A C 1
ATOM 795 O O . GLU A 1 99 ? 8.300 8.975 -13.735 1.00 97.81 99 GLU A O 1
ATOM 800 N N . GLY A 1 100 ? 8.642 9.366 -15.927 1.00 97.56 100 GLY A N 1
ATOM 801 C CA . GLY A 1 100 ? 7.420 10.153 -16.112 1.00 97.56 100 GLY A CA 1
ATOM 802 C C . GLY A 1 100 ? 6.174 9.353 -15.729 1.00 97.56 100 GLY A C 1
ATOM 803 O O . GLY A 1 100 ? 5.339 9.811 -14.947 1.00 97.56 100 GLY A O 1
ATOM 804 N N . ARG A 1 101 ? 6.106 8.091 -16.168 1.00 97.69 101 ARG A N 1
ATOM 805 C CA . ARG A 1 101 ? 5.010 7.181 -15.817 1.00 97.69 101 ARG A CA 1
ATOM 806 C C . ARG A 1 101 ? 4.919 6.903 -14.316 1.00 97.69 101 ARG A C 1
ATOM 808 O O . ARG A 1 101 ? 3.814 6.820 -13.775 1.00 97.69 101 ARG A O 1
ATOM 815 N N . LEU A 1 102 ? 6.054 6.743 -13.634 1.00 98.38 102 LEU A N 1
ATOM 816 C CA . LEU A 1 102 ? 6.089 6.564 -12.184 1.00 98.38 102 LEU A CA 1
ATOM 817 C C . LEU A 1 102 ? 5.546 7.804 -11.461 1.00 98.38 102 LEU A C 1
ATOM 819 O O . LEU A 1 102 ? 4.760 7.662 -10.521 1.00 98.38 102 LEU A O 1
ATOM 823 N 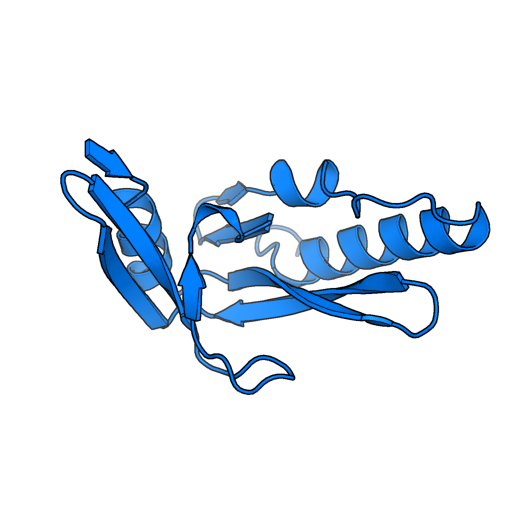N . VAL A 1 103 ? 5.933 9.005 -11.898 1.00 98.00 103 VAL A N 1
ATOM 824 C CA . VAL A 1 103 ? 5.419 10.269 -11.346 1.00 98.00 103 VAL A CA 1
ATOM 825 C C . VAL A 1 103 ? 3.898 10.341 -11.483 1.00 98.00 103 VAL A C 1
ATOM 827 O O . VAL A 1 103 ? 3.212 10.562 -10.481 1.00 98.00 103 VAL A O 1
ATOM 830 N N . ASP A 1 104 ? 3.363 10.053 -12.670 1.00 97.69 104 ASP A N 1
ATOM 831 C CA . ASP A 1 104 ? 1.918 10.069 -12.923 1.00 97.69 104 ASP A CA 1
ATOM 832 C C . ASP A 1 104 ? 1.168 9.049 -12.058 1.00 97.69 104 ASP A C 1
ATOM 834 O O . ASP A 1 104 ? 0.123 9.350 -11.477 1.00 97.69 104 ASP A O 1
ATOM 838 N N . ARG A 1 105 ? 1.708 7.832 -11.906 1.00 98.06 105 ARG A N 1
ATOM 839 C CA . ARG A 1 105 ? 1.094 6.791 -11.064 1.00 98.06 105 ARG A CA 1
ATOM 840 C C . ARG A 1 105 ? 1.071 7.170 -9.590 1.00 98.06 105 ARG A C 1
ATOM 842 O O . ARG A 1 105 ? 0.059 6.935 -8.933 1.00 98.06 105 ARG A O 1
ATOM 849 N N . LYS A 1 106 ? 2.147 7.767 -9.069 1.00 98.12 106 LYS A N 1
ATOM 850 C CA . LYS A 1 106 ? 2.173 8.279 -7.689 1.00 98.12 106 LYS A CA 1
ATOM 851 C C . LYS A 1 106 ? 1.132 9.375 -7.494 1.00 98.12 106 LYS A C 1
ATOM 853 O O . LYS A 1 106 ? 0.423 9.354 -6.492 1.00 98.12 106 LYS A O 1
ATOM 858 N N . TYR A 1 107 ? 1.031 10.305 -8.444 1.00 96.75 107 TYR A N 1
ATOM 859 C CA . TYR A 1 107 ? 0.042 11.380 -8.398 1.00 96.75 107 TYR A CA 1
ATOM 860 C C . TYR A 1 107 ? -1.388 10.828 -8.385 1.00 96.75 107 TYR A C 1
ATOM 862 O O . TYR A 1 107 ? -2.174 11.186 -7.511 1.00 96.75 107 TYR A O 1
ATOM 870 N N . ASN A 1 108 ? -1.704 9.897 -9.288 1.00 96.94 108 ASN A N 1
ATOM 871 C CA . ASN A 1 108 ? -3.027 9.276 -9.362 1.00 96.94 108 ASN A CA 1
ATOM 872 C C . ASN A 1 108 ? -3.370 8.476 -8.098 1.00 96.94 108 ASN A C 1
ATOM 874 O O . ASN A 1 108 ? -4.485 8.586 -7.595 1.00 96.94 108 ASN A O 1
ATOM 878 N N . ALA A 1 109 ? -2.416 7.711 -7.559 1.00 97.19 109 ALA A N 1
ATOM 879 C CA . ALA A 1 109 ? -2.619 6.954 -6.326 1.00 97.19 109 ALA A CA 1
ATOM 880 C C . ALA A 1 109 ? -2.849 7.872 -5.117 1.00 97.19 109 ALA A C 1
ATOM 882 O O . ALA A 1 109 ? -3.709 7.586 -4.290 1.00 97.19 109 ALA A O 1
ATOM 883 N N . LEU A 1 110 ? -2.117 8.988 -5.028 1.00 96.00 110 LEU A N 1
ATOM 884 C CA . LEU A 1 110 ? -2.318 9.974 -3.971 1.00 96.00 110 LEU A CA 1
ATOM 885 C C . LEU A 1 110 ? -3.685 10.652 -4.091 1.00 96.00 110 LEU A C 1
ATOM 887 O O . LEU A 1 110 ? -4.420 10.717 -3.112 1.00 96.00 110 LEU A O 1
ATOM 891 N N . LYS A 1 111 ? -4.050 11.099 -5.297 1.00 94.50 111 LYS A N 1
ATOM 892 C CA . LYS A 1 111 ? -5.355 11.715 -5.563 1.00 94.50 111 LYS A CA 1
ATOM 893 C C . LYS A 1 111 ? -6.515 10.784 -5.203 1.00 94.50 111 LYS A C 1
ATOM 895 O O . LYS A 1 111 ? -7.538 11.255 -4.732 1.00 94.50 111 LYS A O 1
ATOM 900 N N . ALA A 1 112 ? -6.357 9.478 -5.415 1.00 94.50 112 ALA A N 1
ATOM 901 C CA . ALA A 1 112 ? -7.395 8.494 -5.127 1.00 94.50 112 ALA A CA 1
ATOM 902 C C . ALA A 1 112 ? -7.693 8.317 -3.629 1.00 94.50 112 ALA A C 1
ATOM 904 O O . ALA A 1 112 ? -8.785 7.870 -3.304 1.00 94.50 112 ALA A O 1
ATOM 905 N N . ILE A 1 113 ? -6.752 8.645 -2.737 1.00 93.75 113 ILE A N 1
ATOM 906 C CA . ILE A 1 113 ? -6.952 8.529 -1.284 1.00 93.75 113 ILE A CA 1
ATOM 907 C C . ILE A 1 113 ? -7.140 9.875 -0.595 1.00 93.75 113 ILE A C 1
ATOM 909 O O . ILE A 1 113 ? -7.519 9.911 0.570 1.00 93.75 113 ILE A O 1
ATOM 913 N N . ASP A 1 114 ? -6.806 10.986 -1.250 1.00 84.31 114 ASP A N 1
ATOM 914 C CA . ASP A 1 114 ? -6.800 12.283 -0.592 1.00 84.31 114 ASP A CA 1
ATOM 915 C C . ASP A 1 114 ? -8.218 12.837 -0.448 1.00 84.31 114 ASP A C 1
ATOM 917 O O . ASP A 1 114 ? -8.720 13.567 -1.298 1.00 84.31 114 ASP A O 1
ATOM 921 N N . LYS A 1 115 ? -8.843 12.516 0.687 1.00 69.56 115 LYS A N 1
ATOM 922 C CA . LYS A 1 115 ? -10.178 12.992 1.073 1.00 69.56 115 LYS A CA 1
ATOM 923 C C . LYS A 1 115 ? -10.259 14.506 1.311 1.00 69.56 115 LYS A C 1
ATOM 925 O O . LYS A 1 115 ? -11.330 15.001 1.643 1.00 69.56 115 LYS A O 1
ATOM 930 N N . THR A 1 116 ? -9.143 15.234 1.213 1.00 59.09 116 THR A N 1
ATOM 931 C CA . THR A 1 116 ? -9.110 16.702 1.338 1.00 59.09 116 THR A CA 1
ATOM 932 C C . THR A 1 116 ? -9.163 17.429 -0.006 1.00 59.09 116 THR A C 1
ATOM 934 O O . THR A 1 116 ? -9.280 18.655 -0.031 1.00 59.09 116 THR A O 1
ATOM 937 N N . ILE A 1 117 ? -9.096 16.685 -1.113 1.00 51.31 117 ILE A N 1
ATOM 938 C CA . ILE A 1 117 ? -9.288 17.198 -2.468 1.00 51.31 117 ILE A CA 1
ATOM 939 C C . ILE A 1 117 ? -10.757 16.959 -2.845 1.00 51.31 117 ILE A C 1
ATOM 941 O O . ILE A 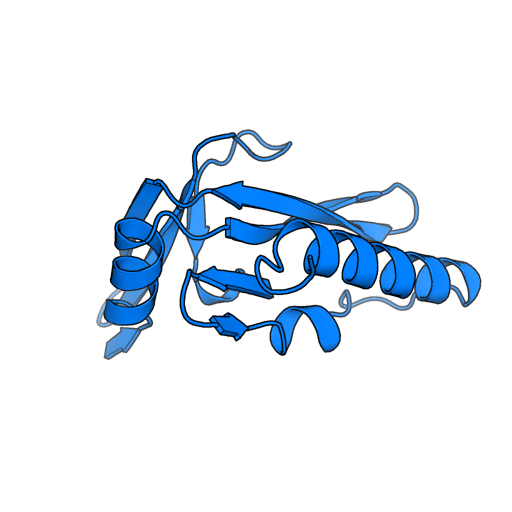1 117 ? -11.094 15.890 -3.352 1.00 51.31 117 ILE A O 1
ATOM 945 N N . ASP A 1 118 ? -11.612 17.947 -2.563 1.00 43.09 118 ASP A N 1
ATOM 946 C CA . ASP A 1 118 ? -12.917 18.109 -3.233 1.00 43.09 118 ASP A CA 1
ATOM 947 C C . ASP A 1 118 ? -12.714 18.557 -4.695 1.00 43.09 118 ASP A C 1
ATOM 949 O O . ASP A 1 118 ? -11.908 19.493 -4.931 1.00 43.09 118 ASP A O 1
#